Protein AF-A0A0N4XJN6-F1 (afdb_monomer_lite)

pLDDT: mean 92.23, std 8.22, range [51.31, 98.62]

Organism: Nippostrongylus brasiliensis (NCBI:txid27835)

InterPro domains:
  IPR014912 Selenoprotein F/M domain [PF08806] (54-126)
  IPR036249 Thioredoxin-like superfamily [SSF52833] (39-128)
  IPR038219 Selenoprotein F/M, thioredoxin-like domain superfamily [G3DSA:3.40.30.50] (53-128)
  IPR039992 Selenoprotein F/M [PTHR13077] (2-128)

Sequence (129 aa):
MSIDECKSAGFVPESLKCNLCDELGKFNLEMLMSDCLACCTKDKDDEHEKYPLAYVEVCECNLGRFPQVQAFVRQDMASQWGGRVKIRHVRGVLPQILLKDNSGNTKQTLNIEKWDTDTITAFLNEWIE

Radius of gyration: 21.02 Å; chains: 1; bounding box: 54×38×43 Å

Secondary structure (DSSP, 8-state):
--HHHHHHTT--TTT-BHHHHHHGGGGT-GGGHHHHHHHPBPP-------BSEEEEEE-TTTGGG-HHHHHHHHTTGGGGGTTSEEEEE-TTPPSEEEEE-TTS-EEEEEE-TT--HHHHHHHHHHHB-

Structure (mmCIF, N/CA/C/O backbone):
data_AF-A0A0N4XJN6-F1
#
_entry.id   AF-A0A0N4XJN6-F1
#
loop_
_atom_site.group_PDB
_atom_site.id
_atom_site.type_symbol
_atom_site.label_atom_id
_atom_site.label_alt_id
_atom_site.label_comp_id
_atom_site.label_asym_id
_atom_site.label_entity_id
_atom_site.label_seq_id
_atom_site.pdbx_PDB_ins_code
_atom_site.Cartn_x
_atom_site.Cartn_y
_atom_site.Cartn_z
_atom_site.occupancy
_atom_site.B_iso_or_equiv
_atom_site.auth_seq_id
_atom_site.auth_comp_id
_atom_site.auth_asym_id
_atom_site.auth_atom_id
_atom_site.pdbx_PDB_model_num
ATOM 1 N N . MET A 1 1 ? 33.226 -8.775 -19.612 1.00 74.19 1 MET A N 1
ATOM 2 C CA . MET A 1 1 ? 32.895 -9.141 -21.000 1.00 74.19 1 MET A CA 1
ATOM 3 C C . MET A 1 1 ? 32.518 -7.870 -21.747 1.00 74.19 1 MET A C 1
ATOM 5 O O . MET A 1 1 ? 31.963 -6.970 -21.125 1.00 74.19 1 MET A O 1
ATOM 9 N N . SER A 1 2 ? 32.896 -7.735 -23.012 1.00 87.50 2 SER A N 1
ATOM 10 C CA . SER A 1 2 ? 32.516 -6.610 -23.877 1.00 87.50 2 SER A CA 1
ATOM 11 C C . SER A 1 2 ? 31.113 -6.804 -24.470 1.00 87.50 2 SER A C 1
ATOM 13 O O . SER A 1 2 ? 30.568 -7.907 -24.455 1.00 87.50 2 SER A O 1
ATOM 15 N N . ILE A 1 3 ? 30.523 -5.735 -25.016 1.00 87.12 3 ILE A N 1
ATOM 16 C CA . ILE A 1 3 ? 29.184 -5.781 -25.634 1.00 87.12 3 ILE A CA 1
ATOM 17 C C . ILE A 1 3 ? 29.151 -6.764 -26.813 1.00 87.12 3 ILE A C 1
ATOM 19 O O . ILE A 1 3 ? 28.180 -7.503 -26.968 1.00 87.12 3 ILE A O 1
ATOM 23 N N . ASP A 1 4 ? 30.202 -6.793 -27.632 1.00 91.62 4 ASP A N 1
ATOM 24 C CA . ASP A 1 4 ? 30.285 -7.674 -28.800 1.00 91.62 4 ASP A CA 1
ATOM 25 C C . ASP A 1 4 ? 30.447 -9.150 -28.408 1.00 91.62 4 ASP A C 1
ATOM 27 O O . ASP A 1 4 ? 29.839 -10.026 -29.028 1.00 91.62 4 ASP A O 1
ATOM 31 N N . GLU A 1 5 ? 31.191 -9.437 -27.335 1.00 92.31 5 GLU A N 1
ATOM 32 C CA . GLU A 1 5 ? 31.291 -10.788 -26.766 1.00 92.31 5 GLU A CA 1
ATOM 33 C C . GLU A 1 5 ? 29.941 -11.255 -26.208 1.00 92.31 5 GLU A C 1
ATOM 35 O O . GLU A 1 5 ? 29.526 -12.382 -26.468 1.00 92.31 5 GLU A O 1
ATOM 40 N N . CYS A 1 6 ? 29.202 -10.369 -25.534 1.00 93.31 6 CYS A N 1
ATOM 41 C CA . CYS A 1 6 ? 27.855 -10.670 -25.054 1.00 93.31 6 CYS A CA 1
ATOM 42 C C . CYS A 1 6 ? 26.873 -10.974 -26.187 1.00 93.31 6 CYS A C 1
ATOM 44 O O . CYS A 1 6 ? 26.149 -11.967 -26.123 1.00 93.31 6 CYS A O 1
ATOM 46 N N . LYS A 1 7 ? 26.882 -10.162 -27.250 1.00 92.31 7 LYS A N 1
ATOM 47 C CA . LYS A 1 7 ? 26.058 -10.402 -28.445 1.00 92.31 7 LYS A CA 1
ATOM 48 C C . LYS A 1 7 ? 26.414 -11.721 -29.124 1.00 92.31 7 LYS A C 1
ATOM 50 O O . LYS A 1 7 ? 25.520 -12.444 -29.554 1.00 92.31 7 LYS A O 1
ATOM 55 N N . SER A 1 8 ? 27.702 -12.058 -29.180 1.00 92.56 8 SER A N 1
ATOM 56 C CA . SER A 1 8 ? 28.183 -13.323 -29.755 1.00 92.56 8 SER A CA 1
ATOM 57 C C . SER A 1 8 ? 27.774 -14.540 -28.919 1.00 92.56 8 SER A C 1
ATOM 59 O O . SER A 1 8 ? 27.484 -15.593 -29.479 1.00 92.56 8 SER A O 1
ATOM 61 N N . ALA A 1 9 ? 27.688 -14.384 -27.597 1.00 89.75 9 ALA A N 1
ATOM 62 C CA . ALA A 1 9 ? 27.148 -15.385 -26.678 1.00 89.75 9 ALA A CA 1
ATOM 63 C C . ALA A 1 9 ? 25.603 -15.464 -26.689 1.00 89.75 9 ALA A C 1
ATOM 65 O O . ALA A 1 9 ? 25.023 -16.287 -25.986 1.00 89.75 9 ALA A O 1
ATOM 66 N N . GLY A 1 10 ? 24.924 -14.639 -27.498 1.00 90.44 10 GLY A N 1
ATOM 67 C CA . GLY A 1 10 ? 23.467 -14.641 -27.651 1.00 90.44 10 GLY A CA 1
ATOM 68 C C . GLY A 1 10 ? 22.715 -13.732 -26.676 1.00 90.44 10 GLY A C 1
ATOM 69 O O . GLY A 1 10 ? 21.485 -13.756 -26.654 1.00 90.44 10 GLY A O 1
ATOM 70 N N . PHE A 1 11 ? 23.419 -12.908 -25.896 1.00 92.56 11 PHE A N 1
ATOM 71 C CA . PHE A 1 11 ? 22.812 -11.964 -24.960 1.00 92.56 11 PHE A CA 1
ATOM 72 C C . PHE A 1 11 ? 22.605 -10.584 -25.586 1.00 92.56 11 PHE A C 1
ATOM 74 O O . PHE A 1 11 ? 23.387 -10.124 -26.417 1.00 92.56 11 PHE A O 1
ATOM 81 N N . VAL A 1 12 ? 21.571 -9.878 -25.127 1.00 92.00 12 VAL A N 1
ATOM 82 C CA . VAL A 1 12 ? 21.304 -8.478 -25.483 1.00 92.00 12 VAL A CA 1
ATOM 83 C C . VAL A 1 12 ? 21.539 -7.614 -24.236 1.00 92.00 12 VAL A C 1
ATOM 85 O O . VAL A 1 12 ? 20.623 -7.477 -23.426 1.00 92.00 12 VAL A O 1
ATOM 88 N N . PRO A 1 13 ? 22.746 -7.037 -24.041 1.00 88.00 13 PRO A N 1
ATOM 89 C CA . PRO A 1 13 ? 23.116 -6.358 -22.789 1.00 88.00 13 PRO A CA 1
ATOM 90 C C . PRO A 1 13 ? 22.190 -5.202 -22.396 1.00 88.00 13 PRO A C 1
ATOM 92 O O . PRO A 1 13 ? 21.987 -4.939 -21.215 1.00 88.00 13 PRO A O 1
ATOM 95 N N . GLU A 1 14 ? 21.613 -4.522 -23.390 1.00 86.06 14 GLU A N 1
ATOM 96 C CA . GLU A 1 14 ? 20.743 -3.354 -23.205 1.00 86.06 14 GLU A CA 1
ATOM 97 C C . GLU A 1 14 ? 19.416 -3.697 -22.512 1.00 86.06 14 GLU A C 1
ATOM 99 O O . GLU A 1 14 ? 18.845 -2.854 -21.824 1.00 86.06 14 GLU A O 1
ATOM 104 N N . SER A 1 15 ? 18.928 -4.930 -22.675 1.00 87.56 15 SER A N 1
ATOM 105 C CA . SER A 1 15 ? 17.660 -5.400 -22.104 1.00 87.56 15 SER A CA 1
ATOM 106 C C . SER A 1 15 ? 17.832 -6.519 -21.076 1.00 87.56 15 SER 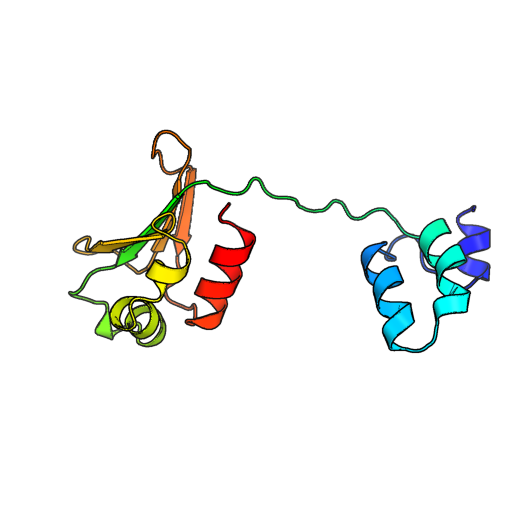A C 1
ATOM 108 O O . SER A 1 15 ? 16.860 -6.900 -20.429 1.00 87.56 15 SER A O 1
ATOM 110 N N . LEU A 1 16 ? 19.038 -7.072 -20.934 1.00 90.12 16 LEU A N 1
ATOM 111 C CA . LEU A 1 16 ? 19.319 -8.162 -20.008 1.00 90.12 16 LEU A CA 1
ATOM 112 C C . LEU A 1 16 ? 19.512 -7.623 -18.587 1.00 90.12 16 LEU A C 1
ATOM 114 O O . LEU A 1 16 ? 20.519 -6.978 -18.292 1.00 90.12 16 LEU A O 1
ATOM 118 N N . LYS A 1 17 ? 18.559 -7.913 -17.702 1.00 91.50 17 LYS A N 1
ATOM 119 C CA . LYS A 1 17 ? 18.660 -7.649 -16.265 1.00 91.50 17 LYS A CA 1
ATOM 120 C C . LYS A 1 17 ? 19.212 -8.860 -15.517 1.00 91.50 17 LYS A C 1
ATOM 122 O O . LYS A 1 17 ? 19.037 -9.992 -15.966 1.00 91.50 17 LYS A O 1
ATOM 127 N N . CYS A 1 18 ? 19.923 -8.626 -14.417 1.00 90.31 18 CYS A N 1
ATOM 128 C CA . CYS A 1 18 ? 20.623 -9.703 -13.717 1.00 90.31 18 CYS A CA 1
ATOM 129 C C . CYS A 1 18 ? 19.664 -10.661 -12.996 1.00 90.31 18 CYS A C 1
ATOM 131 O O . CYS A 1 18 ? 19.966 -11.848 -12.924 1.00 90.31 18 CYS A O 1
ATOM 133 N N . ASN A 1 19 ? 18.488 -10.198 -12.568 1.00 87.44 19 ASN A N 1
ATOM 134 C CA . ASN A 1 19 ? 17.436 -11.046 -12.000 1.00 87.44 19 ASN A CA 1
ATOM 135 C C . ASN A 1 19 ? 16.908 -12.129 -12.968 1.00 87.44 19 ASN A C 1
ATOM 137 O O . ASN A 1 19 ? 16.504 -13.201 -12.524 1.00 87.44 19 ASN A O 1
ATOM 141 N N . LEU A 1 20 ? 16.946 -11.907 -14.291 1.00 88.06 20 LEU A N 1
ATOM 142 C CA . LEU A 1 20 ? 16.586 -12.946 -15.268 1.00 88.06 20 LEU A CA 1
ATOM 143 C C . LEU A 1 20 ? 17.631 -14.058 -15.333 1.00 88.06 20 LEU A C 1
ATOM 145 O O . LEU A 1 20 ? 17.295 -15.181 -15.709 1.00 88.06 20 LEU A O 1
ATOM 149 N N . CYS A 1 21 ? 18.885 -13.774 -14.971 1.00 91.12 21 CYS A N 1
ATOM 150 C CA . CYS A 1 21 ? 19.911 -14.809 -14.922 1.00 91.12 21 CYS A CA 1
ATOM 151 C C . CYS A 1 21 ? 19.561 -15.862 -13.862 1.00 91.12 21 CYS A C 1
ATOM 153 O O . CYS A 1 21 ? 19.701 -17.052 -14.137 1.00 91.12 21 CYS A O 1
ATOM 155 N N . ASP A 1 22 ? 18.993 -15.458 -12.719 1.00 85.88 22 ASP A N 1
ATOM 156 C CA . ASP A 1 22 ? 18.570 -16.373 -11.648 1.00 85.88 22 ASP A CA 1
ATOM 157 C C . ASP A 1 22 ? 17.453 -17.337 -12.092 1.00 85.88 22 ASP A C 1
ATOM 159 O O . ASP A 1 22 ? 17.327 -18.451 -11.576 1.00 85.88 22 ASP A O 1
ATOM 163 N N . GLU A 1 23 ? 16.654 -16.955 -13.094 1.00 88.06 23 GLU A N 1
ATOM 164 C CA . GLU A 1 23 ? 15.600 -17.813 -13.639 1.00 88.06 23 GLU A CA 1
ATOM 165 C C . GLU A 1 23 ? 16.127 -18.932 -14.544 1.00 88.06 23 GLU A C 1
ATOM 167 O O . GLU A 1 23 ? 15.434 -19.937 -14.722 1.00 88.06 23 GLU A O 1
ATOM 172 N N . LEU A 1 24 ? 17.352 -18.822 -15.072 1.00 88.31 24 LEU A N 1
ATOM 173 C CA . LEU A 1 24 ? 17.944 -19.827 -15.968 1.00 88.31 24 LEU A CA 1
ATOM 174 C C . LEU A 1 24 ? 18.024 -21.217 -15.320 1.00 88.31 24 LEU A C 1
ATOM 176 O O . LEU A 1 24 ? 17.845 -22.230 -16.002 1.00 88.31 24 LEU A O 1
ATOM 180 N N . GLY A 1 25 ? 18.221 -21.277 -13.998 1.00 83.44 25 GLY A N 1
ATOM 181 C CA . GLY A 1 25 ? 18.232 -22.532 -13.242 1.00 83.44 25 GLY A CA 1
ATOM 182 C C . GLY A 1 25 ? 16.906 -23.296 -13.320 1.00 83.44 25 GLY A C 1
ATOM 183 O O . GLY A 1 25 ? 16.902 -24.524 -13.371 1.00 83.44 25 GLY A O 1
ATOM 184 N N . LYS A 1 26 ? 15.774 -22.588 -13.448 1.00 87.19 26 LYS A N 1
ATOM 185 C CA . LYS A 1 26 ? 14.437 -23.200 -13.583 1.00 87.19 26 LYS A CA 1
ATOM 186 C C . LYS A 1 26 ? 14.259 -23.952 -14.908 1.00 87.19 26 LYS A C 1
ATOM 188 O O . LYS A 1 26 ? 13.376 -24.798 -15.011 1.00 87.19 26 LYS A O 1
ATOM 193 N N . PHE A 1 27 ? 15.085 -23.642 -15.907 1.00 88.94 27 PHE A N 1
ATOM 194 C CA . PHE A 1 27 ? 15.035 -24.222 -17.251 1.00 88.94 27 PHE A CA 1
ATOM 195 C C . PHE A 1 27 ? 16.247 -25.112 -17.558 1.00 88.94 27 PHE A C 1
ATOM 197 O O . PHE A 1 27 ? 16.478 -25.442 -18.720 1.00 88.94 27 PHE A O 1
ATOM 204 N N . ASN A 1 28 ? 17.033 -25.488 -16.539 1.00 86.19 28 ASN A N 1
ATOM 205 C CA . ASN A 1 28 ? 18.275 -26.254 -16.688 1.00 86.19 28 ASN A CA 1
ATOM 206 C C . ASN A 1 28 ? 19.322 -25.558 -17.587 1.00 86.19 28 ASN A C 1
ATOM 208 O O . ASN A 1 28 ? 20.130 -26.218 -18.239 1.00 86.19 28 ASN A O 1
ATOM 212 N N . LEU A 1 29 ? 19.332 -24.221 -17.612 1.00 88.19 29 LEU A N 1
ATOM 213 C CA . LEU A 1 29 ? 20.267 -23.397 -18.390 1.00 88.19 29 LEU A CA 1
ATOM 214 C C . LEU A 1 29 ? 21.410 -22.832 -17.528 1.00 88.19 29 LEU A C 1
ATOM 216 O O . LEU A 1 29 ? 22.000 -21.808 -17.861 1.00 88.19 29 LEU A O 1
ATOM 220 N N . GLU A 1 30 ? 21.753 -23.504 -16.426 1.00 88.00 30 GLU A N 1
ATOM 221 C CA . GLU A 1 30 ? 22.784 -23.070 -15.465 1.00 88.00 30 GLU A CA 1
ATOM 222 C C . GLU A 1 30 ? 24.157 -22.844 -16.112 1.00 88.00 30 GLU A C 1
ATOM 224 O O . GLU A 1 30 ? 24.922 -21.989 -15.675 1.00 88.00 30 GLU A O 1
ATOM 229 N N . MET A 1 31 ? 24.455 -23.556 -17.200 1.00 88.56 31 MET A N 1
ATOM 230 C CA . MET A 1 31 ? 25.687 -23.374 -17.973 1.00 88.56 31 MET A CA 1
ATOM 231 C C . MET A 1 31 ? 25.833 -21.972 -18.585 1.00 88.56 31 MET A C 1
ATOM 233 O O . MET A 1 31 ? 26.949 -21.553 -18.861 1.00 88.56 31 MET A O 1
ATOM 237 N N . LEU A 1 32 ? 24.725 -21.251 -18.785 1.00 90.81 32 LEU A N 1
ATOM 238 C CA . LEU A 1 32 ? 24.706 -19.882 -19.308 1.00 90.81 32 LEU A CA 1
ATOM 239 C C . LEU A 1 32 ? 24.772 -18.830 -18.194 1.00 90.81 32 LEU A C 1
ATOM 241 O O . LEU A 1 32 ? 24.854 -17.639 -18.486 1.00 90.81 32 LEU A O 1
ATOM 245 N N . MET A 1 33 ? 24.730 -19.246 -16.924 1.00 90.38 33 MET A N 1
ATOM 246 C CA . MET A 1 33 ? 24.664 -18.343 -15.775 1.00 90.38 33 MET A CA 1
ATOM 247 C C . MET A 1 33 ? 25.873 -17.406 -15.717 1.00 90.38 33 MET A C 1
ATOM 249 O O . MET A 1 33 ? 25.707 -16.205 -15.523 1.00 90.38 33 MET A O 1
ATOM 253 N N . SER A 1 34 ? 27.088 -17.927 -1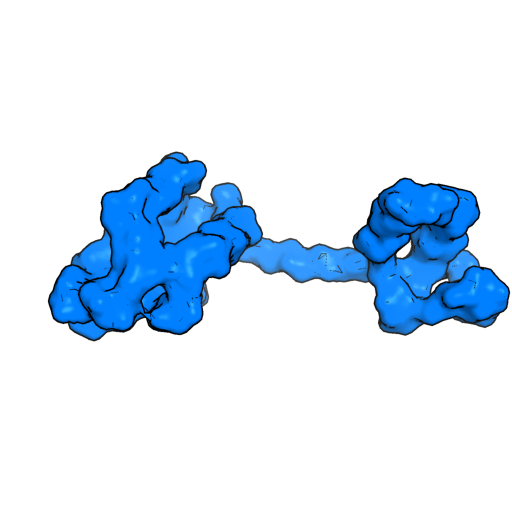5.925 1.00 90.88 34 SER A N 1
ATOM 254 C CA . SER A 1 34 ? 28.313 -17.117 -15.893 1.00 90.88 34 SER A CA 1
ATOM 255 C C . SER A 1 34 ? 28.299 -16.014 -16.946 1.00 90.88 34 SER A C 1
ATOM 257 O O . SER A 1 34 ? 28.632 -14.867 -16.649 1.00 90.88 34 SER A O 1
ATOM 259 N N . ASP A 1 35 ? 27.880 -16.362 -18.159 1.00 92.94 35 ASP A N 1
ATOM 260 C CA . ASP A 1 35 ? 27.896 -15.463 -19.308 1.00 92.94 35 ASP A CA 1
ATOM 261 C C . ASP A 1 35 ? 26.753 -14.449 -19.202 1.00 92.94 35 ASP A C 1
ATOM 263 O O . ASP A 1 35 ? 26.951 -13.263 -19.465 1.00 92.94 35 ASP A O 1
ATOM 267 N N . CYS A 1 36 ? 25.592 -14.884 -18.701 1.00 92.81 36 CYS A N 1
ATOM 268 C CA . CYS A 1 36 ? 24.463 -14.017 -18.380 1.00 92.81 36 CYS A CA 1
ATOM 269 C C . CYS A 1 36 ? 24.856 -12.966 -17.337 1.00 92.81 36 CYS A C 1
ATOM 271 O O . CYS A 1 36 ? 24.690 -11.770 -17.578 1.00 92.81 36 CYS A O 1
ATOM 273 N N . LEU A 1 37 ? 25.459 -13.388 -16.218 1.00 91.69 37 LEU A N 1
ATOM 274 C CA . LEU A 1 37 ? 25.907 -12.487 -15.151 1.00 91.69 37 LEU A CA 1
ATOM 275 C C . LEU A 1 37 ? 27.025 -11.538 -15.605 1.00 91.69 37 LEU A C 1
ATOM 277 O O . LEU A 1 37 ? 27.131 -10.419 -15.106 1.00 91.69 37 LEU A O 1
ATOM 281 N N . ALA A 1 38 ? 27.853 -11.960 -16.562 1.00 92.12 38 ALA A N 1
ATOM 282 C CA . ALA A 1 38 ? 28.894 -11.121 -17.149 1.00 92.12 38 ALA A CA 1
ATOM 283 C C . ALA A 1 38 ? 28.362 -10.096 -18.171 1.00 92.12 38 ALA A C 1
ATOM 285 O O . ALA A 1 38 ? 29.091 -9.156 -18.507 1.00 92.12 38 ALA A O 1
ATOM 286 N N . CYS A 1 39 ? 27.130 -10.277 -18.660 1.00 93.81 39 CYS A N 1
ATOM 287 C CA . CYS A 1 39 ? 26.485 -9.449 -19.684 1.00 93.81 39 CYS A CA 1
ATOM 288 C C . CYS A 1 39 ? 25.292 -8.632 -19.194 1.00 93.81 39 CYS A C 1
ATOM 290 O O . CYS A 1 39 ? 24.863 -7.712 -19.893 1.00 93.81 39 CYS A O 1
ATOM 292 N N . CYS A 1 40 ? 24.723 -8.984 -18.045 1.00 92.62 40 CYS A N 1
ATOM 293 C CA . CYS A 1 40 ? 23.544 -8.325 -17.521 1.00 92.62 40 CYS A CA 1
ATOM 294 C C . CYS A 1 40 ? 23.875 -6.937 -16.974 1.00 92.62 40 CYS A C 1
ATOM 296 O O . CYS A 1 40 ? 24.952 -6.663 -16.436 1.00 92.62 40 CYS A O 1
ATOM 298 N N . THR A 1 41 ? 22.899 -6.048 -17.077 1.00 89.19 41 THR A N 1
ATOM 299 C CA . THR A 1 41 ? 22.909 -4.807 -16.321 1.00 89.19 41 THR A CA 1
ATOM 300 C C . THR A 1 41 ? 22.351 -5.116 -14.946 1.00 89.19 41 THR A C 1
ATOM 302 O O . THR A 1 41 ? 21.225 -5.610 -14.853 1.00 89.19 41 THR A O 1
ATOM 305 N N . LYS A 1 42 ? 23.118 -4.807 -13.889 1.00 83.88 42 LYS A N 1
ATOM 306 C CA . LYS A 1 42 ? 22.606 -4.889 -12.518 1.00 83.88 42 LYS A CA 1
ATOM 307 C C . LYS A 1 42 ? 21.261 -4.196 -12.470 1.00 83.88 42 LYS A C 1
ATOM 309 O O . LYS A 1 42 ? 21.141 -3.038 -12.887 1.00 83.88 42 LYS A O 1
ATOM 314 N N . ASP A 1 43 ? 20.270 -4.922 -11.983 1.00 74.50 43 ASP A N 1
ATOM 315 C CA . ASP A 1 43 ? 19.035 -4.304 -11.574 1.00 74.50 43 ASP A CA 1
ATOM 316 C C . ASP A 1 43 ? 19.414 -3.145 -10.657 1.00 74.50 43 ASP A C 1
ATOM 318 O O . ASP A 1 43 ? 20.159 -3.295 -9.687 1.00 74.50 43 ASP A O 1
ATOM 322 N N . LYS A 1 44 ? 18.947 -1.946 -11.011 1.00 58.84 44 LYS A N 1
ATOM 323 C CA . LYS A 1 44 ? 18.495 -1.103 -9.928 1.00 58.84 44 LYS A CA 1
ATOM 324 C C . LYS A 1 44 ? 17.332 -1.919 -9.413 1.00 58.84 44 LYS A C 1
ATOM 326 O O . LYS A 1 44 ? 16.313 -1.984 -10.096 1.00 58.84 44 LYS A O 1
ATOM 331 N N . ASP A 1 45 ? 17.524 -2.604 -8.293 1.00 56.00 45 ASP A N 1
ATOM 332 C CA . ASP A 1 45 ? 16.398 -2.703 -7.396 1.00 56.00 45 ASP A CA 1
ATOM 333 C C . ASP A 1 45 ? 15.894 -1.265 -7.341 1.00 56.00 45 ASP A C 1
ATOM 335 O O . ASP A 1 45 ? 16.589 -0.363 -6.859 1.00 56.00 45 ASP A O 1
ATOM 339 N N . ASP A 1 46 ? 14.735 -1.005 -7.935 1.00 51.31 46 ASP A N 1
ATOM 340 C CA . ASP A 1 46 ? 13.919 0.085 -7.449 1.00 51.31 46 ASP A CA 1
ATOM 341 C C . ASP A 1 46 ? 13.498 -0.378 -6.043 1.00 51.31 46 ASP A C 1
ATOM 343 O O . ASP A 1 46 ? 12.339 -0.686 -5.802 1.00 51.31 46 ASP A O 1
ATOM 347 N N . GLU A 1 47 ? 14.474 -0.513 -5.131 1.00 57.72 47 GLU A N 1
ATOM 348 C CA . GLU A 1 47 ? 14.322 -0.559 -3.690 1.00 57.72 47 GLU A CA 1
ATOM 349 C C . GLU A 1 47 ? 13.791 0.833 -3.376 1.00 57.72 47 GLU A C 1
ATOM 351 O O . GLU A 1 47 ? 14.505 1.775 -3.023 1.00 57.72 47 GLU A O 1
ATOM 356 N N . HIS A 1 48 ? 12.509 1.005 -3.679 1.00 68.00 48 HIS A N 1
ATOM 357 C CA . HIS A 1 48 ? 11.754 2.132 -3.213 1.00 68.00 48 HIS A CA 1
ATOM 358 C C . HIS A 1 48 ? 11.784 2.052 -1.691 1.00 68.00 48 HIS A C 1
ATOM 360 O O . HIS A 1 48 ? 11.762 0.979 -1.083 1.00 68.00 48 HIS A O 1
ATOM 366 N N . GLU A 1 49 ? 11.964 3.216 -1.076 1.00 81.44 49 GLU A N 1
ATOM 367 C CA . GLU A 1 49 ? 12.068 3.309 0.370 1.00 81.44 49 GLU A CA 1
ATOM 368 C C . GLU A 1 49 ? 10.778 2.749 0.973 1.00 81.44 49 GLU A C 1
ATOM 370 O O . GLU A 1 49 ? 9.688 3.284 0.748 1.00 81.44 49 GLU A O 1
ATOM 375 N N . LYS A 1 50 ? 10.904 1.637 1.703 1.00 91.75 50 LYS A N 1
ATOM 376 C CA . LYS A 1 50 ? 9.776 1.036 2.402 1.00 91.75 50 LYS A CA 1
ATOM 377 C C . LYS A 1 50 ? 9.286 1.976 3.489 1.00 91.75 50 LYS A C 1
ATOM 379 O O . LYS A 1 50 ? 10.045 2.734 4.089 1.00 91.75 50 LYS A O 1
ATOM 384 N N . TYR A 1 51 ? 7.991 1.905 3.756 1.00 95.56 51 TYR A N 1
ATOM 385 C CA . TYR A 1 51 ? 7.359 2.737 4.760 1.00 95.56 51 TYR A CA 1
ATOM 386 C C . TYR A 1 51 ? 7.141 1.944 6.050 1.00 95.56 51 TYR A C 1
ATOM 388 O O . TYR A 1 51 ? 6.631 0.823 6.006 1.00 95.56 51 TYR A O 1
ATOM 396 N N . PRO A 1 52 ? 7.432 2.532 7.221 1.00 96.31 52 PRO A N 1
ATOM 397 C CA . PRO A 1 52 ? 7.233 1.862 8.506 1.00 96.31 52 PRO A CA 1
ATOM 398 C C . PRO A 1 52 ? 5.749 1.632 8.831 1.00 96.31 52 PRO A C 1
ATOM 400 O O . PRO A 1 52 ? 5.399 0.778 9.649 1.00 96.31 52 PRO A O 1
ATOM 403 N N . LEU A 1 53 ? 4.856 2.438 8.243 1.00 97.19 53 LEU A N 1
ATOM 404 C CA . LEU A 1 53 ? 3.437 2.482 8.580 1.00 97.19 53 LEU A CA 1
ATOM 405 C C . LEU A 1 53 ? 2.578 2.753 7.340 1.00 97.19 53 LEU A C 1
ATOM 407 O O . LEU A 1 53 ? 2.941 3.554 6.478 1.00 97.19 53 LEU A O 1
ATOM 411 N N . ALA A 1 54 ? 1.369 2.191 7.312 1.00 98.12 54 ALA A N 1
ATOM 412 C CA . ALA A 1 54 ? 0.337 2.590 6.360 1.00 98.12 54 ALA A CA 1
ATOM 413 C C . ALA A 1 54 ? -1.066 2.581 6.962 1.00 98.12 54 ALA A C 1
ATOM 415 O O . ALA A 1 54 ? -1.407 1.724 7.779 1.00 98.12 54 ALA A O 1
ATOM 416 N N . TYR A 1 55 ? -1.904 3.522 6.526 1.00 98.31 55 TYR A N 1
ATOM 417 C CA . TYR A 1 55 ? -3.334 3.526 6.834 1.00 98.31 55 TYR A CA 1
ATOM 418 C C . TYR A 1 55 ? -4.161 3.253 5.590 1.00 98.31 55 TYR A C 1
ATOM 420 O O . TYR A 1 55 ? -3.991 3.920 4.577 1.00 98.31 55 TYR A O 1
ATOM 428 N N . VAL A 1 56 ? -5.093 2.312 5.696 1.00 98.12 56 VAL A N 1
ATOM 429 C CA . VAL A 1 56 ? -6.137 2.100 4.696 1.00 98.12 56 VAL A CA 1
ATOM 430 C C . VAL A 1 56 ? -7.360 2.878 5.160 1.00 98.12 56 VAL A C 1
ATOM 432 O O . VAL A 1 56 ? -8.018 2.498 6.132 1.00 98.12 56 VAL A O 1
ATOM 435 N N . GLU A 1 57 ? -7.628 4.009 4.517 1.00 98.44 57 GLU A N 1
ATOM 436 C CA . GLU A 1 57 ? -8.769 4.857 4.841 1.00 98.44 57 GLU A CA 1
ATOM 437 C C . GLU A 1 57 ? -9.980 4.494 3.983 1.00 98.44 57 GLU A C 1
ATOM 439 O O . GLU A 1 57 ? -9.902 4.431 2.756 1.00 98.44 57 GLU A O 1
ATOM 444 N N . VAL A 1 58 ? -11.115 4.264 4.641 1.00 98.12 58 VAL A N 1
ATOM 445 C CA . VAL A 1 58 ? -12.385 3.884 4.007 1.00 98.12 58 VAL A CA 1
ATOM 446 C C . VAL A 1 58 ? -13.552 4.628 4.651 1.00 98.12 58 VAL A C 1
ATOM 448 O O . VAL A 1 58 ? -13.481 5.003 5.820 1.00 98.12 58 VAL A O 1
ATOM 451 N N . CYS A 1 59 ? -14.664 4.810 3.934 1.00 98.06 59 CYS A N 1
ATOM 452 C CA . CYS A 1 59 ? -15.924 5.234 4.549 1.00 98.06 59 CYS A CA 1
ATOM 453 C C . CYS A 1 59 ? -16.910 4.069 4.620 1.00 98.06 59 CYS A C 1
ATOM 455 O O . CYS A 1 59 ? -17.340 3.565 3.588 1.00 98.06 59 CYS A O 1
ATOM 457 N N . GLU A 1 60 ? -17.412 3.732 5.811 1.00 95.38 60 GLU A N 1
ATOM 458 C CA . GLU A 1 60 ? -18.523 2.767 5.955 1.00 95.38 60 GLU A CA 1
ATOM 459 C C . GLU A 1 60 ? -19.751 3.141 5.107 1.00 95.38 60 GLU A C 1
ATOM 461 O O . GLU A 1 60 ? -20.477 2.282 4.617 1.00 95.38 60 GLU A O 1
ATOM 466 N N . CYS A 1 61 ? -19.955 4.439 4.870 1.00 96.06 61 CYS A N 1
ATOM 467 C CA . CYS A 1 61 ? -21.054 4.964 4.068 1.00 96.06 61 CYS A CA 1
ATOM 468 C C . CYS A 1 61 ? -21.030 4.539 2.592 1.00 96.06 61 CYS A C 1
ATOM 470 O O . CYS A 1 61 ? -22.078 4.532 1.944 1.00 96.06 61 CYS A O 1
ATOM 472 N N . ASN A 1 62 ? -19.851 4.241 2.040 1.00 94.94 62 ASN A N 1
ATOM 473 C CA . ASN A 1 62 ? -19.677 3.902 0.629 1.00 94.94 62 ASN A CA 1
ATOM 474 C C . ASN A 1 62 ? -18.911 2.588 0.410 1.00 94.94 62 ASN A C 1
ATOM 476 O O . ASN A 1 62 ? -18.855 2.138 -0.730 1.00 94.94 62 ASN A O 1
ATOM 480 N N . LEU A 1 63 ? -18.401 1.943 1.468 1.00 95.00 63 LEU A N 1
ATOM 481 C CA . LEU A 1 63 ? -17.574 0.735 1.385 1.00 95.00 63 LEU A CA 1
ATOM 482 C C . LEU A 1 63 ? -18.261 -0.411 0.630 1.00 95.00 63 LEU A C 1
ATOM 484 O O . LEU A 1 63 ? -17.607 -1.133 -0.111 1.00 95.00 63 LEU A O 1
ATOM 488 N N . GLY A 1 64 ? -19.590 -0.525 0.727 1.00 95.81 64 GLY A N 1
ATOM 489 C CA . GLY A 1 64 ? -20.369 -1.510 -0.037 1.00 95.81 64 GLY A CA 1
ATOM 490 C C . GLY A 1 64 ? -20.291 -1.359 -1.564 1.00 95.81 64 GLY A C 1
ATOM 491 O O . GLY A 1 64 ? -20.662 -2.281 -2.282 1.00 95.81 64 GLY A O 1
ATOM 492 N N . ARG A 1 65 ? -19.807 -0.218 -2.075 1.00 97.00 65 ARG A N 1
ATOM 493 C CA . ARG A 1 65 ? -19.546 0.001 -3.509 1.00 97.00 65 ARG A CA 1
ATOM 494 C C . ARG A 1 65 ? -18.217 -0.598 -3.967 1.00 97.00 65 ARG A C 1
ATOM 496 O O . ARG A 1 65 ? -17.995 -0.695 -5.169 1.00 97.00 65 ARG A O 1
ATOM 503 N N . PHE A 1 66 ? -17.365 -1.012 -3.029 1.00 97.12 66 PHE A N 1
ATOM 504 C CA . PHE A 1 66 ? -16.027 -1.539 -3.278 1.00 97.12 66 PHE A CA 1
ATOM 505 C C . PHE A 1 66 ? -15.900 -2.939 -2.652 1.00 97.12 66 PHE A C 1
ATOM 507 O O . PHE A 1 66 ? -15.229 -3.087 -1.631 1.00 97.12 66 PHE A O 1
ATOM 514 N N . PRO A 1 67 ? -16.544 -3.983 -3.219 1.00 96.00 67 PRO A N 1
ATOM 515 C CA . PRO A 1 67 ? -16.644 -5.299 -2.580 1.00 96.00 67 PRO A CA 1
ATOM 516 C C . PRO A 1 67 ? -15.293 -5.927 -2.228 1.00 96.00 67 PRO A C 1
ATOM 518 O O . PRO A 1 67 ? -15.168 -6.572 -1.192 1.00 96.00 67 PRO A O 1
ATOM 521 N N . GLN A 1 68 ? -14.274 -5.707 -3.062 1.00 96.38 68 GLN A N 1
ATOM 522 C CA . GLN A 1 68 ? -12.936 -6.247 -2.828 1.00 96.38 68 GLN A CA 1
ATOM 523 C C . GLN A 1 68 ? -12.232 -5.554 -1.651 1.00 96.38 68 GLN A C 1
ATOM 525 O O . 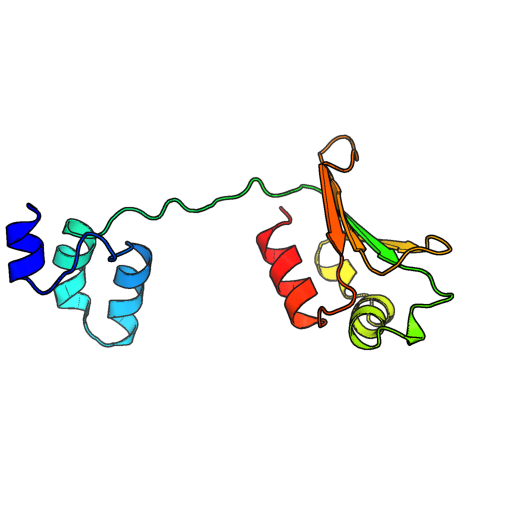GLN A 1 68 ? -11.773 -6.213 -0.723 1.00 96.38 68 GLN A O 1
ATOM 530 N N . VAL A 1 69 ? -12.240 -4.217 -1.611 1.00 96.75 69 VAL A N 1
ATOM 531 C CA . VAL A 1 69 ? -11.730 -3.450 -0.458 1.00 96.75 69 VAL A CA 1
ATOM 532 C C . VAL A 1 69 ? -12.521 -3.790 0.810 1.00 96.75 69 VAL A C 1
ATOM 534 O O . VAL A 1 69 ? -11.963 -3.938 1.894 1.00 96.75 69 VAL A O 1
ATOM 537 N N . GLN A 1 70 ? -13.838 -3.944 0.686 1.00 97.00 70 GLN A N 1
ATOM 538 C CA . GLN A 1 70 ? -14.705 -4.343 1.787 1.00 97.00 70 GLN A CA 1
ATOM 539 C C . GLN A 1 70 ? -14.334 -5.723 2.336 1.00 97.00 70 GLN A C 1
ATOM 541 O O . GLN A 1 70 ? -14.354 -5.900 3.554 1.00 97.00 70 GLN A O 1
ATOM 546 N N . ALA A 1 71 ? -13.996 -6.683 1.471 1.00 96.69 71 ALA A N 1
ATOM 547 C CA . ALA A 1 71 ? -13.511 -7.994 1.887 1.00 96.69 71 ALA A CA 1
ATOM 548 C C . ALA A 1 71 ? -12.198 -7.867 2.671 1.00 96.69 71 ALA A C 1
ATOM 550 O O . ALA A 1 71 ? -12.128 -8.383 3.784 1.00 96.69 71 ALA A O 1
ATOM 551 N N . PHE A 1 72 ? -11.235 -7.086 2.164 1.00 96.81 72 PHE A N 1
ATOM 552 C CA . PHE A 1 72 ? -9.970 -6.813 2.857 1.00 96.81 72 PHE A CA 1
ATOM 553 C C . PHE A 1 72 ? -10.184 -6.270 4.281 1.00 96.81 72 PHE A C 1
ATOM 555 O O . PHE A 1 72 ? -9.588 -6.758 5.241 1.00 96.81 72 PHE A O 1
ATOM 562 N N . VAL A 1 73 ? -11.080 -5.287 4.431 1.00 96.31 73 VAL A N 1
ATOM 563 C CA . VAL A 1 73 ? -11.401 -4.674 5.731 1.00 96.31 73 VAL A CA 1
ATOM 564 C C . VAL A 1 73 ? -12.138 -5.649 6.653 1.00 96.31 73 VAL A C 1
ATOM 566 O O . VAL A 1 73 ? -11.775 -5.790 7.817 1.00 96.31 73 VAL A O 1
ATOM 569 N N . ARG A 1 74 ? -13.183 -6.328 6.162 1.00 95.00 74 ARG A N 1
ATOM 570 C CA . ARG A 1 74 ? -14.047 -7.187 6.996 1.00 95.00 74 ARG A CA 1
ATOM 571 C C . ARG A 1 74 ? -13.390 -8.490 7.427 1.00 95.00 74 ARG A C 1
ATOM 573 O O . ARG A 1 74 ? -13.775 -9.032 8.457 1.00 95.00 74 ARG A O 1
ATOM 580 N N . GLN A 1 75 ? -12.446 -8.996 6.640 1.00 94.81 75 GLN A N 1
ATOM 581 C CA . GLN A 1 75 ? -11.666 -10.186 6.976 1.00 94.81 75 GLN A CA 1
ATOM 582 C C . GLN A 1 75 ? -10.463 -9.869 7.874 1.00 94.81 75 GLN A C 1
ATOM 584 O O . GLN A 1 75 ? -9.664 -10.759 8.140 1.00 94.81 75 GLN A O 1
ATOM 589 N N . ASP A 1 76 ? -10.327 -8.619 8.333 1.00 93.25 76 ASP A N 1
ATOM 590 C CA . ASP A 1 76 ? -9.215 -8.159 9.168 1.00 93.25 76 ASP A CA 1
ATOM 591 C C . ASP A 1 76 ? -7.838 -8.477 8.558 1.00 93.25 76 ASP A C 1
ATOM 593 O O . ASP A 1 76 ? -6.874 -8.799 9.253 1.00 93.25 76 ASP A O 1
ATOM 597 N N . MET A 1 77 ? -7.725 -8.381 7.225 1.00 93.81 77 MET A N 1
ATOM 598 C CA . MET A 1 77 ? -6.490 -8.737 6.517 1.00 93.81 77 MET A CA 1
ATOM 599 C C . MET A 1 77 ? -5.314 -7.847 6.932 1.00 93.81 77 MET A C 1
ATOM 601 O O . MET A 1 77 ? -4.173 -8.287 6.905 1.00 93.81 77 MET A O 1
ATOM 605 N N . ALA A 1 78 ? -5.575 -6.613 7.380 1.00 94.62 78 ALA A N 1
ATOM 606 C CA . ALA A 1 78 ? -4.550 -5.697 7.885 1.00 94.62 78 ALA A CA 1
ATOM 607 C C . ALA A 1 78 ? -3.765 -6.248 9.095 1.00 94.62 78 ALA A C 1
ATOM 609 O O . ALA A 1 78 ? -2.631 -5.824 9.337 1.00 94.62 78 ALA A O 1
ATOM 610 N N . SER A 1 79 ? -4.330 -7.206 9.837 1.00 94.75 79 SER A N 1
ATOM 611 C CA . SER A 1 79 ? -3.680 -7.825 10.998 1.00 94.75 79 SER A CA 1
ATOM 612 C C . SER A 1 79 ? -2.361 -8.534 10.658 1.00 94.75 79 SER A C 1
ATOM 614 O O . SER A 1 79 ? -1.459 -8.566 11.500 1.00 94.75 79 SER A O 1
ATOM 616 N N . GLN A 1 80 ? -2.185 -9.013 9.418 1.00 95.38 80 GLN A N 1
ATOM 617 C CA . GLN A 1 80 ? -0.976 -9.739 9.005 1.00 95.38 80 GLN A CA 1
ATOM 618 C C . GLN A 1 80 ? 0.307 -8.891 9.049 1.00 95.38 80 GLN A C 1
ATOM 620 O O . GLN A 1 80 ? 1.402 -9.441 9.129 1.00 95.38 80 GLN A O 1
ATOM 625 N N . TRP A 1 81 ? 0.195 -7.557 9.086 1.00 96.38 81 TRP A N 1
ATOM 626 C CA . TRP A 1 81 ? 1.347 -6.654 9.210 1.00 96.38 81 TRP A CA 1
ATOM 627 C C . TRP A 1 81 ? 1.684 -6.251 10.652 1.00 96.38 81 TRP A C 1
ATOM 629 O O . TRP A 1 81 ? 2.426 -5.287 10.858 1.00 96.38 81 TRP A O 1
ATOM 639 N N . GLY A 1 82 ? 1.147 -6.939 11.665 1.00 94.38 82 GLY A N 1
ATOM 640 C CA . GLY A 1 82 ? 1.555 -6.742 13.064 1.00 94.38 82 GLY A CA 1
ATOM 641 C C . GLY A 1 82 ? 1.313 -5.322 13.592 1.00 94.38 82 GLY A C 1
ATOM 642 O O . GLY A 1 82 ? 2.057 -4.829 14.435 1.00 94.38 82 GLY A O 1
ATOM 643 N N . GLY A 1 83 ? 0.296 -4.634 13.064 1.00 93.88 83 GLY A N 1
ATOM 644 C CA . GLY A 1 83 ? -0.057 -3.262 13.441 1.00 93.88 83 GLY A CA 1
ATOM 645 C C . GLY A 1 83 ? 0.653 -2.155 12.654 1.00 93.88 83 GLY A C 1
ATOM 646 O O . GLY A 1 83 ? 0.370 -0.980 12.913 1.00 93.88 83 GLY A O 1
ATOM 647 N N . ARG A 1 84 ? 1.518 -2.493 11.685 1.00 96.69 84 ARG A N 1
ATOM 648 C CA . ARG A 1 84 ? 2.114 -1.518 10.749 1.00 96.69 84 ARG A CA 1
ATOM 649 C C . ARG A 1 84 ? 1.092 -0.984 9.746 1.00 96.69 84 ARG A C 1
ATOM 651 O O . ARG A 1 84 ? 1.084 0.206 9.440 1.00 96.69 84 ARG A O 1
ATOM 658 N N . VAL A 1 85 ? 0.168 -1.844 9.316 1.00 97.88 85 VAL A N 1
ATOM 659 C CA . VAL A 1 85 ? -1.005 -1.469 8.519 1.00 97.88 85 VAL A CA 1
ATOM 660 C C . VAL A 1 85 ? -2.219 -1.337 9.435 1.00 97.88 85 VAL A C 1
ATOM 662 O O . VAL A 1 85 ? -2.490 -2.228 10.239 1.00 97.88 85 VAL A O 1
ATOM 665 N N . LYS A 1 86 ? -2.962 -0.228 9.333 1.00 97.12 86 LYS A N 1
ATOM 666 C CA . LYS A 1 86 ? -4.193 -0.010 10.118 1.00 97.12 86 LYS A CA 1
ATOM 667 C C . LYS A 1 86 ? -5.345 0.451 9.241 1.00 97.12 86 LYS A C 1
ATOM 669 O O . LYS A 1 86 ? -5.163 1.296 8.369 1.00 97.12 86 LYS A O 1
ATOM 674 N N . ILE A 1 87 ? -6.547 -0.035 9.528 1.00 97.62 87 ILE A N 1
ATOM 675 C CA . ILE A 1 87 ? -7.769 0.485 8.912 1.00 97.62 87 ILE A CA 1
ATOM 676 C C . ILE A 1 87 ? -8.214 1.751 9.651 1.00 97.62 87 ILE A C 1
ATOM 678 O O . ILE A 1 87 ? -8.229 1.796 10.884 1.00 97.62 87 ILE A O 1
ATOM 682 N N . ARG A 1 88 ? -8.593 2.789 8.906 1.00 97.50 88 ARG A N 1
ATOM 683 C CA . ARG A 1 88 ? -9.187 4.017 9.444 1.00 97.50 88 ARG A CA 1
ATOM 684 C C . ARG A 1 88 ? -10.511 4.318 8.758 1.00 97.50 88 ARG A C 1
ATOM 686 O O . ARG A 1 88 ? -10.576 4.485 7.547 1.00 97.50 88 ARG A O 1
ATOM 693 N N . HIS A 1 89 ? -11.567 4.456 9.552 1.00 97.38 89 HIS A N 1
ATOM 694 C CA . HIS A 1 89 ? -12.878 4.832 9.038 1.00 97.38 89 HIS A CA 1
ATOM 695 C C . HIS A 1 89 ? -13.001 6.356 9.018 1.00 97.38 89 HIS A C 1
ATOM 697 O O . HIS A 1 89 ? -13.108 6.993 10.068 1.00 97.38 89 HIS A O 1
ATOM 703 N N . VAL A 1 90 ? -12.977 6.945 7.824 1.00 97.69 90 VAL A N 1
ATOM 704 C CA . VAL A 1 90 ? -13.056 8.394 7.614 1.00 97.69 90 VAL A CA 1
ATOM 705 C C . VAL A 1 90 ? -14.281 8.696 6.762 1.00 97.69 90 VAL A C 1
ATOM 707 O O . VAL A 1 90 ? -14.499 8.120 5.699 1.00 97.69 90 VAL A O 1
ATOM 710 N N . ARG A 1 91 ? -15.150 9.587 7.239 1.00 97.00 91 ARG A N 1
ATOM 711 C CA . ARG A 1 91 ? -16.416 9.855 6.555 1.00 97.00 91 ARG A CA 1
ATOM 712 C C . ARG A 1 91 ? -16.174 10.577 5.226 1.00 97.00 91 ARG A C 1
ATOM 714 O O . ARG A 1 91 ? -15.506 11.600 5.194 1.00 97.00 91 ARG A O 1
ATOM 721 N N . GLY A 1 92 ? -16.789 10.076 4.155 1.00 95.12 92 GLY A N 1
ATOM 722 C CA . GLY A 1 92 ? -16.780 10.701 2.830 1.00 95.12 92 GLY A CA 1
ATOM 723 C C . GLY A 1 92 ? -15.556 10.393 1.967 1.00 95.12 92 GLY A C 1
ATOM 724 O O . GLY A 1 92 ? -15.553 10.790 0.806 1.00 95.12 92 GLY A O 1
ATOM 725 N N . VAL A 1 93 ? -14.555 9.672 2.483 1.00 97.50 93 VAL A N 1
ATOM 726 C CA . VAL A 1 93 ? -13.384 9.292 1.681 1.00 97.50 93 VAL A CA 1
ATOM 727 C C . VAL A 1 93 ? -13.714 8.144 0.734 1.00 97.50 93 VAL A C 1
ATOM 729 O O . VAL A 1 93 ? -14.559 7.291 1.029 1.00 97.50 93 VAL A O 1
ATOM 732 N N . LEU A 1 94 ? -13.036 8.128 -0.407 1.00 97.62 94 LEU A N 1
ATOM 733 C CA . LEU A 1 94 ? -12.930 6.942 -1.249 1.00 97.62 94 LEU A CA 1
ATOM 734 C C . LEU A 1 94 ? -11.806 6.054 -0.694 1.00 97.62 94 LEU A C 1
ATOM 736 O O . LEU A 1 94 ? -10.889 6.590 -0.068 1.00 97.62 94 LEU A O 1
ATOM 740 N N . PRO A 1 95 ? -11.867 4.726 -0.890 1.00 98.19 95 PRO A N 1
ATOM 741 C CA . PRO A 1 95 ? -10.794 3.822 -0.506 1.00 98.19 95 PRO A CA 1
ATOM 742 C C . PRO A 1 95 ? -9.413 4.297 -0.950 1.00 98.19 95 PRO A C 1
ATOM 744 O O . PRO A 1 95 ? -9.146 4.459 -2.145 1.00 98.19 95 PRO A O 1
ATOM 747 N N . GLN A 1 96 ? -8.527 4.489 0.022 1.00 98.62 96 GLN A N 1
ATOM 748 C CA . GLN A 1 96 ? -7.171 4.960 -0.228 1.00 98.62 96 GLN A CA 1
ATOM 749 C C . GLN A 1 96 ? -6.164 4.372 0.764 1.00 98.62 96 GLN A C 1
ATOM 751 O O . GLN A 1 96 ? -6.496 4.110 1.920 1.00 98.62 96 GLN A O 1
ATOM 756 N N . ILE A 1 97 ? -4.922 4.195 0.317 1.00 98.50 97 ILE A N 1
ATOM 757 C CA . ILE A 1 97 ? -3.777 3.827 1.159 1.00 98.50 97 ILE A CA 1
ATOM 758 C C . ILE A 1 97 ? -2.924 5.068 1.387 1.00 98.50 97 ILE A C 1
ATOM 760 O O . ILE A 1 97 ? -2.540 5.746 0.439 1.00 98.50 97 ILE A O 1
ATOM 764 N N . LEU A 1 98 ? -2.607 5.358 2.644 1.00 98.44 98 LEU A N 1
ATOM 765 C CA . LEU A 1 98 ? -1.711 6.427 3.060 1.00 98.44 98 LEU A CA 1
ATOM 766 C C . LEU A 1 98 ? -0.431 5.803 3.608 1.00 98.44 98 LEU A C 1
ATOM 768 O O . LEU A 1 98 ? -0.458 5.227 4.696 1.00 98.44 98 LEU A O 1
ATOM 772 N N . LEU A 1 99 ? 0.678 5.962 2.891 1.00 97.75 99 LEU A N 1
ATOM 773 C CA . LEU A 1 99 ? 2.003 5.539 3.341 1.00 97.75 99 LEU A CA 1
ATOM 774 C C . LEU A 1 99 ? 2.586 6.597 4.279 1.00 97.75 99 LEU A C 1
ATOM 776 O O . LEU A 1 99 ? 2.511 7.804 3.998 1.00 97.75 99 LEU A O 1
ATOM 780 N N . LYS A 1 100 ? 3.115 6.160 5.421 1.00 97.06 100 LYS A N 1
ATOM 781 C CA . LYS A 1 100 ? 3.512 7.029 6.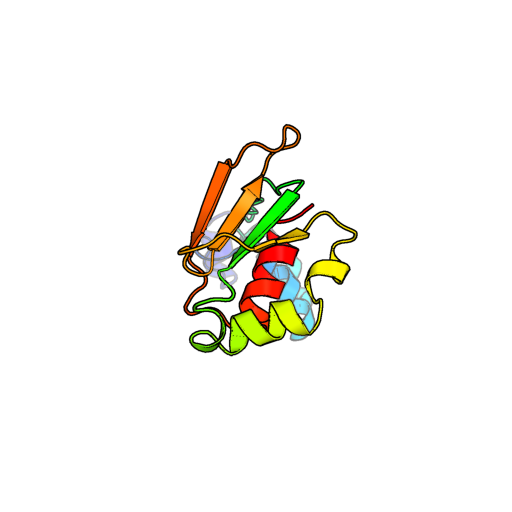529 1.00 97.06 100 LYS A CA 1
ATOM 782 C C . LYS A 1 100 ? 4.955 6.809 6.946 1.00 97.06 100 LYS A C 1
ATOM 784 O O . LYS A 1 100 ? 5.427 5.682 6.977 1.00 97.06 100 LYS A O 1
ATOM 789 N N . ASP A 1 101 ? 5.619 7.904 7.306 1.00 95.19 101 ASP A N 1
ATOM 790 C CA . ASP A 1 101 ? 6.960 7.872 7.893 1.00 95.19 101 ASP A CA 1
ATOM 791 C C . ASP A 1 101 ? 6.938 7.502 9.389 1.00 95.19 101 ASP A C 1
ATOM 793 O O . ASP A 1 101 ? 5.879 7.365 10.008 1.00 95.19 101 ASP A O 1
ATOM 797 N N . ASN A 1 102 ? 8.125 7.396 9.993 1.00 94.12 102 ASN A N 1
ATOM 798 C CA . ASN A 1 102 ? 8.310 7.094 11.420 1.00 94.12 102 ASN A CA 1
ATOM 799 C C . ASN A 1 102 ? 7.678 8.130 12.366 1.00 94.12 102 ASN A C 1
ATOM 801 O O . ASN A 1 102 ? 7.425 7.836 13.532 1.00 94.12 102 ASN A O 1
ATOM 805 N N . SER A 1 103 ? 7.404 9.343 11.879 1.00 93.88 103 SER A N 1
ATOM 806 C CA . SER A 1 103 ? 6.706 10.387 12.638 1.00 93.88 103 SER A CA 1
ATOM 807 C C . SER A 1 103 ? 5.181 10.317 12.468 1.00 93.88 103 SER A C 1
ATOM 809 O O . SER A 1 103 ? 4.455 11.117 13.057 1.00 93.88 103 SER A O 1
ATOM 811 N N . GLY A 1 104 ? 4.671 9.375 11.667 1.00 91.50 104 GLY A N 1
ATOM 812 C CA . GLY A 1 104 ? 3.253 9.223 11.350 1.00 91.50 104 GLY A CA 1
ATOM 813 C C . GLY A 1 104 ? 2.736 10.205 10.293 1.00 91.50 104 GLY A C 1
ATOM 814 O O . GLY A 1 104 ? 1.520 10.254 10.050 1.00 91.50 104 GLY A O 1
ATOM 815 N N . ASN A 1 105 ? 3.615 10.971 9.641 1.00 96.38 105 ASN A N 1
ATOM 816 C CA . ASN A 1 105 ? 3.234 11.899 8.580 1.00 96.38 105 ASN A CA 1
ATOM 817 C C . ASN A 1 105 ? 2.985 11.136 7.282 1.00 96.38 105 ASN A C 1
ATOM 819 O O . ASN A 1 105 ? 3.747 10.245 6.917 1.00 96.38 105 ASN A O 1
ATOM 823 N N . THR A 1 106 ? 1.920 11.496 6.566 1.00 96.75 106 THR A N 1
ATOM 824 C CA . THR A 1 106 ? 1.632 10.907 5.253 1.00 96.75 106 THR A CA 1
ATOM 825 C C . THR A 1 106 ? 2.636 11.421 4.230 1.00 96.75 106 THR A C 1
ATOM 827 O O . THR A 1 106 ? 2.733 12.630 4.024 1.00 96.75 106 THR A O 1
ATOM 830 N N . LYS A 1 107 ? 3.362 10.508 3.586 1.00 96.38 107 LYS A N 1
ATOM 831 C CA . LYS A 1 107 ? 4.273 10.821 2.477 1.00 96.38 107 LYS A CA 1
ATOM 832 C C . LYS A 1 107 ? 3.616 10.620 1.124 1.00 96.38 107 LYS A C 1
ATOM 834 O O . LYS A 1 107 ? 3.859 11.399 0.211 1.00 96.38 107 LYS A O 1
ATOM 839 N N . GLN A 1 108 ? 2.751 9.616 1.023 1.00 95.12 108 GLN A N 1
ATOM 840 C CA . GLN A 1 108 ? 2.080 9.271 -0.219 1.00 95.12 108 GLN A CA 1
ATOM 841 C C . GLN A 1 108 ? 0.652 8.805 0.047 1.00 95.12 108 GLN A C 1
ATOM 843 O O . GLN A 1 108 ? 0.344 8.248 1.102 1.00 95.12 108 GLN A O 1
ATOM 848 N N . THR A 1 109 ? -0.232 9.055 -0.914 1.00 97.81 109 THR A N 1
ATOM 849 C CA . THR A 1 109 ? -1.622 8.601 -0.897 1.00 97.81 109 THR A CA 1
ATOM 850 C C . THR A 1 109 ? -1.950 7.957 -2.234 1.00 97.81 109 THR A C 1
ATOM 852 O O . THR A 1 109 ? -1.693 8.550 -3.280 1.00 97.81 109 THR A O 1
ATOM 855 N N . LEU A 1 110 ? -2.500 6.747 -2.198 1.00 98.00 110 LEU A N 1
ATOM 856 C CA . LEU A 1 110 ? -2.890 5.980 -3.376 1.00 98.00 110 LEU A CA 1
ATOM 857 C C . LEU A 1 110 ? -4.387 5.702 -3.338 1.00 98.00 110 LEU A C 1
ATOM 859 O O . LEU A 1 110 ? -4.916 5.288 -2.311 1.00 98.00 110 LEU A O 1
ATOM 863 N N . ASN A 1 111 ? -5.058 5.898 -4.468 1.00 97.3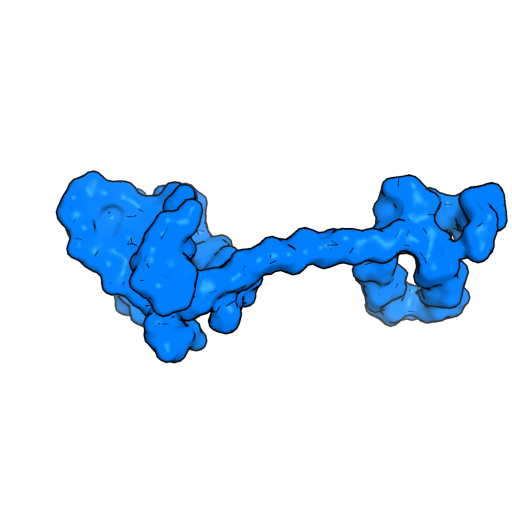8 111 ASN A N 1
ATOM 864 C CA . ASN A 1 111 ? -6.441 5.479 -4.651 1.00 97.38 111 ASN A CA 1
ATOM 865 C C . ASN A 1 111 ? -6.480 3.972 -4.939 1.00 97.38 111 ASN A C 1
ATOM 867 O O . ASN A 1 111 ? -5.776 3.505 -5.835 1.00 97.38 111 ASN A O 1
ATOM 871 N N . ILE A 1 112 ? -7.321 3.238 -4.207 1.00 97.88 112 ILE A N 1
ATOM 872 C CA . ILE A 1 112 ? -7.456 1.779 -4.335 1.00 97.88 112 ILE A CA 1
ATOM 873 C C . ILE A 1 112 ? -8.880 1.339 -4.700 1.00 97.88 112 ILE A C 1
ATOM 875 O O . ILE A 1 112 ? -9.238 0.180 -4.522 1.00 97.88 112 ILE A O 1
ATOM 879 N N . GLU A 1 113 ? -9.712 2.238 -5.235 1.00 97.06 113 GLU A N 1
ATOM 880 C CA . GLU A 1 113 ? -11.109 1.944 -5.603 1.00 97.06 113 GLU A CA 1
ATOM 881 C C . GLU A 1 113 ? -11.248 0.766 -6.574 1.00 97.06 113 GLU A C 1
ATOM 883 O O . GLU A 1 113 ? -12.263 0.070 -6.573 1.00 97.06 113 GLU A O 1
ATOM 888 N N . LYS A 1 114 ? -10.236 0.568 -7.423 1.00 96.88 114 LYS A N 1
ATOM 889 C CA . LYS A 1 114 ? -10.210 -0.466 -8.465 1.00 96.88 114 LYS A CA 1
ATOM 890 C C . LYS A 1 114 ? -9.354 -1.678 -8.101 1.00 96.88 114 LYS A C 1
ATOM 892 O O . LYS A 1 114 ? -9.192 -2.552 -8.945 1.00 96.88 114 LYS A O 1
ATOM 897 N N . TRP A 1 115 ? -8.763 -1.703 -6.910 1.00 97.50 115 TRP A N 1
ATOM 898 C CA . TRP A 1 115 ? -7.865 -2.782 -6.512 1.00 97.50 115 TRP A CA 1
ATOM 899 C C . TRP A 1 115 ? -8.656 -3.936 -5.902 1.00 97.50 115 TRP A C 1
ATOM 901 O O . TRP A 1 115 ? -9.657 -3.726 -5.209 1.00 97.50 115 TRP A O 1
ATOM 911 N N . ASP A 1 116 ? -8.195 -5.155 -6.162 1.00 96.06 116 ASP A N 1
ATOM 912 C CA . ASP A 1 116 ? -8.665 -6.343 -5.461 1.00 96.06 116 ASP A CA 1
ATOM 913 C C . ASP A 1 116 ? -7.855 -6.612 -4.179 1.00 96.06 116 ASP A C 1
ATOM 915 O O . ASP A 1 116 ? -6.874 -5.924 -3.878 1.00 96.06 116 ASP A O 1
ATOM 919 N N . THR A 1 117 ? -8.295 -7.590 -3.381 1.00 96.06 117 THR A N 1
ATOM 920 C CA . THR A 1 117 ? -7.638 -7.969 -2.116 1.00 96.06 117 THR A CA 1
ATOM 921 C C . THR A 1 117 ? -6.187 -8.394 -2.315 1.00 96.06 117 THR A C 1
ATOM 923 O O . THR A 1 117 ? -5.333 -8.089 -1.477 1.00 96.06 117 THR A O 1
ATOM 926 N N . ASP A 1 118 ? -5.908 -9.069 -3.428 1.00 95.88 118 ASP A N 1
ATOM 927 C CA . ASP A 1 118 ? -4.595 -9.624 -3.742 1.00 95.88 118 ASP A CA 1
ATOM 928 C C . ASP A 1 118 ? -3.631 -8.508 -4.143 1.00 95.88 118 ASP A C 1
ATOM 930 O O . ASP A 1 118 ? -2.513 -8.451 -3.637 1.00 95.88 118 ASP A O 1
ATOM 934 N N . THR A 1 119 ? -4.095 -7.550 -4.947 1.00 97.56 119 THR A N 1
ATOM 935 C CA . THR A 1 119 ? -3.343 -6.351 -5.337 1.00 97.56 119 THR A CA 1
ATOM 936 C C . THR A 1 119 ? -3.011 -5.491 -4.121 1.00 97.56 119 THR A C 1
ATOM 938 O O . THR A 1 119 ? -1.868 -5.067 -3.964 1.00 97.56 119 THR A O 1
ATOM 941 N N . ILE A 1 120 ? -3.978 -5.263 -3.221 1.00 97.50 120 ILE A N 1
ATOM 942 C CA . ILE A 1 120 ? -3.740 -4.526 -1.966 1.00 97.50 120 ILE A CA 1
ATOM 943 C C . ILE A 1 120 ? -2.679 -5.240 -1.122 1.00 97.50 120 ILE A C 1
ATOM 945 O O . ILE A 1 120 ? -1.776 -4.598 -0.588 1.00 97.50 120 ILE A O 1
ATOM 949 N N . THR A 1 121 ? -2.776 -6.565 -1.011 1.00 96.75 121 THR A N 1
ATOM 950 C CA . THR A 1 121 ? -1.851 -7.364 -0.202 1.00 96.75 121 THR A CA 1
ATOM 951 C C . THR A 1 121 ? -0.447 -7.386 -0.794 1.00 96.75 121 THR A C 1
ATOM 953 O O . THR A 1 121 ? 0.518 -7.142 -0.071 1.00 96.75 121 THR A O 1
ATOM 956 N N . ALA A 1 122 ? -0.323 -7.623 -2.101 1.00 95.81 122 ALA A N 1
ATOM 957 C CA . ALA A 1 122 ? 0.949 -7.602 -2.812 1.00 95.81 122 ALA A CA 1
ATOM 958 C C . ALA A 1 122 ? 1.634 -6.239 -2.669 1.00 95.81 122 ALA A C 1
ATOM 960 O O . ALA A 1 122 ? 2.795 -6.178 -2.269 1.00 95.81 122 ALA A O 1
ATOM 961 N N . PHE A 1 123 ? 0.881 -5.156 -2.877 1.00 96.25 123 PHE A N 1
ATOM 962 C CA . PHE A 1 123 ? 1.384 -3.800 -2.700 1.00 96.25 123 PHE A CA 1
ATOM 963 C C . PHE A 1 123 ? 1.897 -3.565 -1.274 1.00 96.25 123 PHE A C 1
ATOM 965 O O . PHE A 1 123 ? 3.027 -3.137 -1.078 1.00 96.25 123 PHE A O 1
ATOM 972 N N . LEU A 1 124 ? 1.108 -3.881 -0.248 1.00 96.75 124 LEU A N 1
ATOM 973 C CA . LEU A 1 124 ? 1.534 -3.659 1.136 1.00 96.75 124 LEU A CA 1
ATOM 974 C C . LEU A 1 124 ? 2.720 -4.552 1.548 1.00 96.75 124 LEU A C 1
ATOM 976 O O . LEU A 1 124 ? 3.528 -4.133 2.366 1.00 96.75 124 LEU A O 1
ATOM 980 N N . ASN A 1 125 ? 2.871 -5.753 0.987 1.00 95.31 125 ASN A N 1
ATOM 981 C CA . ASN A 1 125 ? 4.048 -6.598 1.238 1.00 95.31 125 ASN A CA 1
ATOM 982 C C . ASN A 1 125 ? 5.334 -6.021 0.635 1.00 95.31 125 ASN A C 1
ATOM 984 O O . ASN A 1 125 ? 6.418 -6.189 1.196 1.00 95.31 125 ASN A O 1
ATOM 988 N N . GLU A 1 126 ? 5.215 -5.360 -0.510 1.00 93.88 126 GLU A N 1
ATOM 989 C CA . GLU A 1 126 ? 6.347 -4.754 -1.200 1.00 93.88 126 GLU A CA 1
ATOM 990 C C . GLU A 1 126 ? 6.733 -3.407 -0.562 1.00 93.88 126 GLU A C 1
ATOM 992 O O . GLU A 1 126 ? 7.917 -3.133 -0.383 1.00 93.88 126 GLU A O 1
ATOM 997 N N . TRP A 1 127 ? 5.744 -2.608 -0.144 1.00 94.31 127 TRP A N 1
ATOM 998 C CA . TRP A 1 127 ? 5.931 -1.212 0.274 1.00 94.31 127 TRP A CA 1
ATOM 999 C C . TRP A 1 127 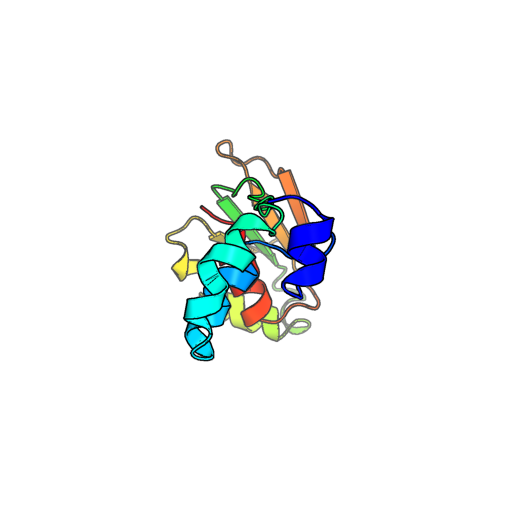? 6.031 -0.983 1.789 1.00 94.31 127 TRP A C 1
ATOM 1001 O O . TRP A 1 127 ? 6.386 0.122 2.204 1.00 94.31 127 TRP A O 1
ATOM 1011 N N . ILE A 1 128 ? 5.705 -1.974 2.624 1.00 95.19 128 ILE A N 1
ATOM 1012 C CA . ILE A 1 128 ? 5.796 -1.869 4.089 1.00 95.19 128 ILE A CA 1
ATOM 1013 C C . ILE A 1 128 ? 7.028 -2.628 4.590 1.00 95.19 128 ILE A C 1
ATOM 1015 O O . ILE A 1 128 ? 7.327 -3.728 4.114 1.00 95.19 128 ILE A O 1
ATOM 1019 N N . GLU A 1 129 ? 7.757 -2.013 5.527 1.00 89.62 129 GLU A N 1
ATOM 1020 C CA . GLU A 1 129 ? 8.843 -2.664 6.287 1.00 89.62 129 GLU A CA 1
ATOM 1021 C C . GLU A 1 129 ? 8.340 -3.898 7.041 1.00 89.62 129 GLU A C 1
ATOM 1023 O O . GLU A 1 129 ? 7.135 -3.955 7.366 1.00 89.62 129 GLU A O 1
#

Foldseek 3Di:
DDCVVLVVLVHHLVPQELVVLVCCVVVVNVVCSVSSNVRHDYDPPCLPPAFQAKEWEDAPVCVVLQVQVVCCVVVVVQVVSVHRYYYDHDHPDATKMFGAHPVRDGPDIGHCSPPGNVRVVVVNVSRHD